Protein AF-A0A1Y3B5R1-F1 (afdb_monomer_lite)

Radius of gyration: 25.01 Å; chains: 1; bounding box: 38×50×82 Å

Foldseek 3Di:
DDPPPDDDDDDDDDPDPQRCPRVLVVCVVVVHDRPGDDQDDPRDHDDDDDDPPPGPCNVVPDPPDDPDDDDDPPPDPDDDDDDDDDDDDDDDD

pLDDT: mean 74.2, std 21.58, range [33.28, 96.25]

Structure (mmCIF, N/CA/C/O backbone):
data_AF-A0A1Y3B5R1-F1
#
_entry.id   AF-A0A1Y3B5R1-F1
#
loop_
_atom_site.group_PDB
_atom_site.id
_atom_site.type_symbol
_atom_site.label_atom_id
_atom_site.label_alt_id
_atom_site.label_comp_id
_atom_site.label_asym_id
_atom_site.label_entity_id
_atom_site.label_seq_id
_atom_site.pdbx_PDB_ins_code
_atom_site.Cartn_x
_atom_site.Cartn_y
_atom_site.Cartn_z
_atom_site.occupancy
_atom_site.B_iso_or_equiv
_atom_site.auth_seq_id
_atom_site.auth_comp_id
_atom_site.auth_asym_id
_atom_site.auth_atom_id
_atom_site.pdbx_PDB_model_num
ATOM 1 N N . MET A 1 1 ? -11.951 17.858 19.978 1.00 34.66 1 MET A N 1
ATOM 2 C CA . MET A 1 1 ? -10.487 17.671 19.959 1.00 34.66 1 MET A CA 1
ATOM 3 C C . MET A 1 1 ? -10.100 17.320 18.535 1.00 34.66 1 MET A C 1
ATOM 5 O O . MET A 1 1 ? -10.452 16.239 18.079 1.00 34.66 1 MET A O 1
ATOM 9 N N . GLU A 1 2 ? -9.484 18.259 17.817 1.00 44.09 2 GLU A N 1
ATOM 10 C CA . GLU A 1 2 ? -8.997 18.057 16.448 1.00 44.09 2 GLU A CA 1
ATOM 11 C C . GLU A 1 2 ? -7.895 16.986 16.488 1.00 44.09 2 GLU A C 1
ATOM 13 O O . GLU A 1 2 ? -6.822 17.212 17.046 1.00 44.09 2 GLU A O 1
ATOM 18 N N . THR A 1 3 ? -8.157 15.782 15.984 1.00 55.56 3 THR A N 1
ATOM 19 C CA . THR A 1 3 ? -7.087 14.800 15.768 1.00 55.56 3 THR A CA 1
ATOM 20 C C . THR A 1 3 ? -6.454 15.165 14.436 1.00 55.56 3 THR A C 1
ATOM 22 O O . THR A 1 3 ? -7.022 14.871 13.387 1.00 55.56 3 THR A O 1
ATOM 25 N N . THR A 1 4 ? -5.320 15.866 14.453 1.00 59.22 4 THR A N 1
ATOM 26 C CA . THR A 1 4 ? -4.612 16.249 13.228 1.00 59.22 4 THR A CA 1
ATOM 27 C C . THR A 1 4 ? -4.221 14.975 12.485 1.00 59.22 4 THR A C 1
ATOM 29 O O . THR A 1 4 ? -3.351 14.220 12.924 1.00 59.22 4 THR A O 1
ATOM 32 N N . ALA A 1 5 ? -4.921 14.682 11.390 1.00 67.75 5 ALA A N 1
ATOM 33 C CA . ALA A 1 5 ? -4.621 13.543 10.542 1.00 67.75 5 ALA A CA 1
ATOM 34 C C . ALA A 1 5 ? -3.270 13.800 9.866 1.00 67.75 5 ALA A C 1
ATOM 36 O O . ALA A 1 5 ? -3.183 14.516 8.872 1.00 67.75 5 ALA A O 1
ATOM 37 N N . ASN A 1 6 ? -2.199 13.257 10.444 1.00 75.50 6 ASN A N 1
ATOM 38 C CA . ASN A 1 6 ? -0.869 13.368 9.862 1.00 75.50 6 ASN A CA 1
ATOM 39 C C . ASN A 1 6 ? -0.831 12.564 8.559 1.00 75.50 6 ASN A C 1
ATOM 41 O O . ASN A 1 6 ? -1.025 11.346 8.560 1.00 75.50 6 ASN A O 1
ATOM 45 N N . ILE A 1 7 ? -0.606 13.261 7.447 1.00 82.06 7 ILE A N 1
ATOM 46 C CA . ILE A 1 7 ? -0.470 12.656 6.124 1.00 82.06 7 ILE A CA 1
ATOM 47 C C . ILE A 1 7 ? 0.996 12.272 5.939 1.00 82.06 7 ILE A C 1
ATOM 49 O O . ILE A 1 7 ? 1.878 13.127 5.980 1.00 82.06 7 ILE A O 1
ATOM 53 N N . TYR A 1 8 ? 1.249 10.984 5.716 1.00 87.06 8 TYR A N 1
ATOM 54 C CA . TYR A 1 8 ? 2.581 10.461 5.422 1.00 87.06 8 TYR A CA 1
ATOM 55 C C . TYR A 1 8 ? 2.676 10.090 3.942 1.00 87.06 8 TYR A C 1
ATOM 57 O O . TYR A 1 8 ? 1.789 9.422 3.409 1.00 87.06 8 TYR A O 1
ATOM 65 N N . LEU A 1 9 ? 3.761 10.511 3.291 1.00 87.62 9 LEU A N 1
ATOM 66 C CA . LEU A 1 9 ? 4.081 10.165 1.907 1.00 87.62 9 LEU A CA 1
ATOM 67 C C . LEU A 1 9 ? 5.269 9.205 1.894 1.00 87.62 9 LEU A C 1
ATOM 69 O O . LEU A 1 9 ? 6.298 9.473 2.513 1.00 87.62 9 LEU A O 1
ATOM 73 N N . ILE A 1 10 ? 5.121 8.094 1.178 1.00 90.75 10 ILE A N 1
ATOM 74 C CA . ILE A 1 10 ? 6.179 7.108 0.960 1.00 90.75 10 ILE A CA 1
ATOM 75 C C . ILE A 1 10 ? 6.360 6.983 -0.548 1.00 90.75 10 ILE A C 1
ATOM 77 O O . ILE A 1 10 ? 5.405 6.687 -1.264 1.00 90.75 10 ILE A O 1
ATOM 81 N N . PHE A 1 11 ? 7.584 7.199 -1.021 1.00 92.81 11 PHE A N 1
ATOM 82 C CA . PHE A 1 11 ? 7.943 7.016 -2.422 1.00 92.81 11 PHE A CA 1
ATOM 83 C C . PHE A 1 11 ? 8.634 5.669 -2.585 1.00 92.81 11 PHE A C 1
ATOM 85 O O . PHE A 1 11 ? 9.576 5.348 -1.861 1.00 92.81 11 PHE A O 1
ATOM 92 N N . ILE A 1 12 ? 8.160 4.885 -3.543 1.00 93.12 12 ILE A N 1
ATOM 93 C CA . ILE A 1 12 ? 8.714 3.577 -3.883 1.00 93.12 12 ILE A CA 1
ATOM 94 C C . ILE A 1 12 ? 9.154 3.581 -5.341 1.00 93.12 12 ILE A C 1
ATOM 96 O O . ILE A 1 12 ? 8.645 4.345 -6.160 1.00 93.12 12 ILE A O 1
ATOM 100 N N . ARG A 1 13 ? 10.129 2.734 -5.665 1.00 91.94 13 ARG A N 1
ATOM 101 C CA . ARG A 1 13 ? 10.644 2.615 -7.029 1.00 91.94 13 ARG A CA 1
ATOM 102 C C . ARG A 1 13 ? 9.592 1.971 -7.938 1.00 91.94 13 ARG A C 1
ATOM 104 O O . ARG A 1 13 ? 9.099 0.897 -7.616 1.00 91.94 13 ARG A O 1
ATOM 111 N N . MET A 1 14 ? 9.316 2.615 -9.072 1.00 92.19 14 MET A N 1
ATOM 112 C CA . MET A 1 14 ? 8.432 2.126 -10.132 1.00 92.19 14 MET A CA 1
ATOM 113 C C . MET A 1 14 ? 8.957 2.649 -11.479 1.00 92.19 14 MET A C 1
ATOM 115 O O . MET A 1 14 ? 8.870 3.845 -11.752 1.00 92.19 14 MET A O 1
ATOM 119 N N . ILE A 1 15 ? 9.588 1.787 -12.283 1.00 94.31 15 ILE A N 1
ATOM 120 C CA . ILE A 1 15 ? 10.271 2.190 -13.533 1.00 94.31 15 ILE A CA 1
ATOM 121 C C . ILE A 1 15 ? 9.288 2.306 -14.706 1.00 94.31 15 ILE A C 1
ATOM 123 O O . ILE A 1 15 ? 9.416 3.195 -15.544 1.00 94.31 15 ILE A O 1
ATOM 127 N N . HIS A 1 16 ? 8.306 1.407 -14.774 1.00 91.50 16 HIS A N 1
ATOM 128 C CA . HIS A 1 16 ? 7.266 1.390 -15.802 1.00 91.50 16 HIS A CA 1
ATOM 129 C C . HIS A 1 16 ? 5.879 1.256 -15.166 1.00 91.50 16 HIS A C 1
ATOM 131 O O . HIS A 1 16 ? 5.750 0.912 -13.993 1.00 91.50 16 HIS A O 1
ATOM 137 N N . VAL A 1 17 ? 4.820 1.496 -15.948 1.00 89.06 17 VAL A N 1
ATOM 138 C CA . VAL A 1 17 ? 3.422 1.506 -15.466 1.00 89.06 17 VAL A CA 1
ATOM 139 C C . VAL A 1 17 ? 2.982 0.196 -14.790 1.00 89.06 17 VAL A C 1
ATOM 141 O O . VAL A 1 17 ? 2.078 0.211 -13.962 1.00 89.06 17 VAL A O 1
ATOM 144 N N . HIS A 1 18 ? 3.659 -0.910 -15.106 1.00 89.75 18 HIS A N 1
ATOM 145 C CA . HIS A 1 18 ? 3.416 -2.252 -14.565 1.00 89.75 18 HIS A CA 1
ATOM 146 C C . HIS A 1 18 ? 4.500 -2.757 -13.591 1.00 89.75 18 HIS A C 1
ATOM 148 O O . HIS A 1 18 ? 4.566 -3.953 -13.315 1.00 89.75 18 HIS A O 1
ATOM 154 N N . ASP A 1 19 ? 5.385 -1.883 -13.099 1.00 93.25 19 ASP A N 1
ATOM 155 C CA . ASP A 1 19 ? 6.446 -2.258 -12.154 1.00 93.25 19 ASP A CA 1
ATOM 156 C C . ASP A 1 19 ? 5.919 -2.226 -10.716 1.00 93.25 19 ASP A C 1
ATOM 158 O O . ASP A 1 19 ? 6.078 -1.249 -9.985 1.00 93.25 19 ASP A O 1
ATOM 162 N N . TYR A 1 20 ? 5.249 -3.303 -10.313 1.00 94.19 20 TYR A N 1
ATOM 163 C CA . TYR A 1 20 ? 4.630 -3.398 -8.988 1.00 94.19 20 TYR A CA 1
ATOM 164 C C . TYR A 1 20 ? 5.489 -4.134 -7.961 1.00 94.19 20 TYR A C 1
ATOM 166 O O . TYR A 1 20 ? 5.049 -4.323 -6.831 1.00 94.19 20 TYR A O 1
ATOM 174 N N . ASN A 1 21 ? 6.710 -4.545 -8.311 1.00 94.75 21 ASN A N 1
ATOM 175 C CA . ASN A 1 21 ? 7.529 -5.405 -7.453 1.00 94.75 21 ASN A CA 1
ATOM 176 C C . ASN A 1 21 ? 7.777 -4.781 -6.076 1.00 94.75 21 ASN A C 1
ATOM 178 O O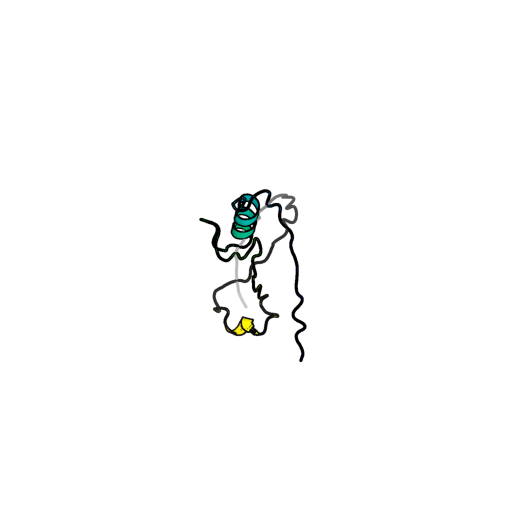 . ASN A 1 21 ? 7.596 -5.438 -5.052 1.00 94.75 21 ASN A O 1
ATOM 182 N N . ALA A 1 22 ? 8.135 -3.493 -6.047 1.00 94.81 22 ALA A N 1
ATOM 183 C CA . ALA A 1 22 ? 8.343 -2.767 -4.798 1.00 94.81 22 ALA A CA 1
ATOM 184 C C . ALA A 1 22 ? 7.043 -2.654 -3.985 1.00 94.81 22 ALA A C 1
ATOM 186 O O . ALA A 1 22 ? 7.050 -2.884 -2.777 1.00 94.81 22 ALA A O 1
ATOM 187 N N . TRP A 1 23 ? 5.921 -2.353 -4.650 1.00 95.19 23 TRP A N 1
ATOM 188 C CA . TRP A 1 23 ? 4.613 -2.262 -4.003 1.00 95.19 23 TRP A CA 1
ATOM 189 C C . TRP A 1 23 ? 4.179 -3.596 -3.389 1.00 95.19 23 TRP A C 1
ATOM 191 O O . TRP A 1 23 ? 3.757 -3.614 -2.238 1.00 95.19 23 TRP A O 1
ATOM 201 N N . LEU A 1 24 ? 4.326 -4.716 -4.103 1.00 95.94 24 LEU A N 1
ATOM 202 C CA . LEU A 1 24 ? 3.922 -6.034 -3.604 1.00 95.94 24 LEU A CA 1
ATOM 203 C C . LEU A 1 24 ? 4.717 -6.443 -2.355 1.00 95.94 24 LEU A C 1
ATOM 205 O O . LEU A 1 24 ? 4.146 -7.003 -1.424 1.00 95.94 24 LEU A O 1
ATOM 209 N N . GLN A 1 25 ? 6.008 -6.095 -2.272 1.00 96.25 25 GLN A N 1
ATOM 210 C CA . GLN A 1 25 ? 6.781 -6.311 -1.041 1.00 96.25 25 GLN A CA 1
ATOM 211 C C . GLN A 1 25 ? 6.287 -5.431 0.114 1.00 96.25 25 GLN A C 1
ATOM 213 O O . GLN A 1 25 ? 6.177 -5.906 1.244 1.00 96.25 25 GLN A O 1
ATOM 218 N N . VAL A 1 26 ? 5.942 -4.166 -0.152 1.00 93.94 26 VAL A N 1
ATOM 219 C CA . VAL A 1 26 ? 5.341 -3.281 0.860 1.00 93.94 26 VAL A CA 1
ATOM 220 C C . VAL A 1 26 ? 3.989 -3.826 1.327 1.00 93.94 26 VAL A C 1
ATOM 222 O O . VAL A 1 26 ? 3.751 -3.901 2.530 1.00 93.94 26 VAL A O 1
ATOM 225 N N . ALA A 1 27 ? 3.134 -4.265 0.403 1.00 94.31 27 ALA A N 1
ATOM 226 C CA . ALA A 1 27 ? 1.833 -4.857 0.694 1.00 94.31 27 ALA A CA 1
ATOM 227 C C . ALA A 1 27 ? 1.957 -6.107 1.579 1.00 94.31 27 ALA A C 1
ATOM 229 O O . ALA A 1 27 ? 1.268 -6.215 2.596 1.00 94.31 27 ALA A O 1
ATOM 230 N N . LYS A 1 28 ? 2.915 -6.984 1.261 1.00 94.50 28 LYS A N 1
ATOM 231 C CA . LYS A 1 28 ? 3.239 -8.169 2.060 1.00 94.50 28 LYS A CA 1
ATOM 232 C C . LYS A 1 28 ? 3.672 -7.811 3.484 1.00 94.50 28 LYS A C 1
ATOM 234 O O . LYS A 1 28 ? 3.186 -8.410 4.441 1.00 94.50 28 LYS A O 1
ATOM 239 N N . CYS A 1 29 ? 4.544 -6.813 3.640 1.00 92.44 29 CYS A N 1
ATOM 240 C CA . CYS A 1 29 ? 4.990 -6.331 4.953 1.00 92.44 29 CYS A CA 1
ATOM 241 C C . CYS A 1 29 ? 3.868 -5.666 5.765 1.00 92.44 29 CYS A C 1
ATOM 243 O O . CYS A 1 29 ? 3.867 -5.741 6.991 1.00 92.44 29 CYS A O 1
ATOM 245 N N . LEU A 1 30 ? 2.917 -5.013 5.095 1.00 90.69 30 LEU A N 1
ATOM 246 C CA . LEU A 1 30 ? 1.746 -4.399 5.724 1.00 90.69 30 LEU A CA 1
ATOM 247 C C . LEU A 1 30 ? 0.611 -5.400 5.988 1.00 90.69 30 LEU A C 1
ATOM 249 O O . LEU A 1 30 ? -0.407 -5.008 6.557 1.00 90.69 30 LEU A O 1
ATOM 253 N N . HIS A 1 31 ? 0.781 -6.667 5.595 1.00 90.00 31 HIS A N 1
ATOM 254 C CA . HIS A 1 31 ? -0.237 -7.715 5.678 1.00 90.00 31 HIS A CA 1
ATOM 255 C C . HIS A 1 31 ? -1.563 -7.326 5.002 1.00 90.00 31 HIS A C 1
ATOM 257 O O . HIS A 1 31 ? -2.648 -7.598 5.516 1.00 90.00 31 HIS A O 1
ATOM 263 N N . ILE A 1 32 ? -1.466 -6.682 3.838 1.00 92.25 32 ILE A N 1
ATOM 264 C CA . ILE A 1 32 ? -2.595 -6.403 2.943 1.00 92.25 32 ILE A CA 1
ATOM 265 C C . ILE A 1 32 ? -2.473 -7.255 1.672 1.00 92.25 32 ILE A C 1
ATOM 267 O O . ILE A 1 32 ? -1.526 -8.017 1.517 1.00 92.25 32 ILE A O 1
ATOM 271 N N . TRP A 1 33 ? -3.435 -7.129 0.758 1.00 94.00 33 TRP A N 1
ATOM 272 C CA . TRP A 1 33 ? -3.471 -7.896 -0.490 1.00 94.00 33 TRP A CA 1
ATOM 273 C C . TRP A 1 33 ? -2.189 -7.748 -1.332 1.00 94.00 33 TRP A C 1
ATOM 275 O O . TRP A 1 33 ? -1.872 -6.644 -1.781 1.00 94.00 33 TRP A O 1
ATOM 285 N N . ASP A 1 34 ? -1.498 -8.864 -1.585 1.00 95.50 34 ASP A N 1
ATOM 286 C CA . ASP A 1 34 ? -0.185 -8.926 -2.243 1.00 95.50 34 ASP A CA 1
ATOM 287 C C . ASP A 1 34 ? -0.089 -9.943 -3.406 1.00 95.50 34 ASP A C 1
ATOM 289 O O . ASP A 1 34 ? 0.996 -10.142 -3.949 1.00 95.50 34 ASP A O 1
ATOM 293 N N . LEU A 1 35 ? -1.198 -10.565 -3.833 1.00 95.56 35 LEU A N 1
ATOM 294 C CA . LEU A 1 35 ? -1.205 -11.521 -4.959 1.00 95.56 35 LEU A CA 1
ATOM 295 C C . LEU A 1 35 ? -1.039 -10.845 -6.330 1.00 95.56 35 LEU A C 1
ATOM 297 O O . LEU A 1 35 ? -0.395 -11.384 -7.227 1.00 95.56 35 LEU A O 1
ATOM 301 N N . ASP A 1 36 ? -1.633 -9.667 -6.493 1.00 93.31 36 ASP A N 1
ATOM 302 C CA . ASP A 1 36 ? -1.569 -8.828 -7.688 1.00 93.31 36 ASP A CA 1
ATOM 303 C C . ASP A 1 36 ? -1.757 -7.354 -7.299 1.00 93.31 36 ASP A C 1
ATOM 305 O O . ASP A 1 36 ? -2.267 -7.030 -6.223 1.00 93.31 36 ASP A O 1
ATOM 309 N N . ALA A 1 37 ? -1.327 -6.434 -8.164 1.00 92.81 37 ALA A N 1
ATOM 310 C CA . ALA A 1 37 ? -1.419 -5.008 -7.879 1.00 92.81 37 ALA A CA 1
ATOM 311 C C . ALA A 1 37 ? -2.870 -4.514 -7.960 1.00 92.81 37 ALA A C 1
ATOM 313 O O . ALA A 1 37 ? -3.493 -4.539 -9.020 1.00 92.81 37 ALA A O 1
ATOM 314 N N . ARG A 1 38 ? -3.396 -4.005 -6.839 1.00 93.00 38 ARG A N 1
ATOM 315 C CA . ARG A 1 38 ? -4.760 -3.466 -6.725 1.00 93.00 38 ARG A CA 1
ATOM 316 C C . ARG A 1 38 ? -4.781 -2.127 -6.001 1.00 93.00 38 ARG A C 1
ATOM 318 O O . ARG A 1 38 ? -3.844 -1.792 -5.281 1.00 93.00 38 ARG A O 1
ATOM 325 N N . GLY A 1 39 ? -5.867 -1.375 -6.192 1.00 90.81 39 GLY A N 1
ATOM 326 C CA . GLY A 1 39 ? -6.132 -0.138 -5.450 1.00 90.81 39 GLY A CA 1
ATOM 327 C C . GLY A 1 39 ? -5.200 1.029 -5.787 1.00 90.81 39 GLY A C 1
ATOM 328 O O . GLY A 1 39 ? -5.025 1.911 -4.948 1.00 90.81 39 GLY A O 1
ATOM 329 N N . TYR A 1 40 ? -4.603 1.034 -6.983 1.00 92.81 40 TYR A N 1
ATOM 330 C CA . TYR A 1 40 ? -3.738 2.114 -7.453 1.00 92.81 40 TYR A CA 1
ATOM 331 C C . TYR A 1 40 ? -4.427 3.013 -8.467 1.00 92.81 40 TYR A C 1
ATOM 333 O O . TYR A 1 40 ? -5.267 2.571 -9.249 1.00 92.81 40 TYR A O 1
ATOM 341 N N . HIS A 1 41 ? -4.021 4.278 -8.485 1.00 94.19 41 HIS A N 1
ATOM 342 C CA . HIS A 1 41 ? -4.458 5.261 -9.467 1.00 94.19 41 HIS A CA 1
ATOM 343 C C . HIS A 1 41 ? -3.254 6.102 -9.893 1.00 94.19 41 HIS A C 1
ATOM 345 O O . HIS A 1 41 ? -2.632 6.746 -9.051 1.00 94.19 41 HIS A O 1
ATOM 351 N N . HIS A 1 42 ? -2.883 6.045 -11.178 1.00 92.31 42 HIS A N 1
ATOM 352 C CA . HIS A 1 42 ? -1.689 6.707 -11.732 1.00 92.31 42 HIS A CA 1
ATOM 353 C C . HIS A 1 42 ? -0.403 6.513 -10.893 1.00 92.31 42 HIS A C 1
ATOM 355 O O . HIS A 1 42 ? 0.352 7.454 -10.675 1.00 92.31 42 HIS A O 1
ATOM 361 N N . GLY A 1 43 ? -0.159 5.292 -10.398 1.00 90.38 43 GLY A N 1
ATOM 362 C CA . GLY A 1 43 ? 1.030 4.964 -9.593 1.00 90.38 43 GLY A CA 1
ATOM 363 C C . GLY A 1 43 ? 0.956 5.370 -8.114 1.00 90.38 43 GLY A C 1
ATOM 364 O O . GLY A 1 43 ? 1.953 5.265 -7.407 1.00 90.38 43 GLY A O 1
ATOM 365 N N . MET A 1 44 ? -0.208 5.814 -7.628 1.00 92.50 44 MET A N 1
ATOM 366 C CA . MET A 1 44 ? -0.430 6.160 -6.222 1.00 92.50 44 MET A CA 1
ATOM 367 C C . MET A 1 44 ? -1.368 5.162 -5.534 1.00 92.50 44 MET A C 1
ATOM 369 O O . MET A 1 44 ? -2.429 4.833 -6.064 1.00 92.50 44 MET A O 1
ATOM 373 N N . TRP A 1 45 ? -1.015 4.775 -4.306 1.00 93.25 45 TRP A N 1
ATOM 374 C CA . TRP A 1 45 ? -1.861 4.020 -3.379 1.00 93.25 45 TRP A CA 1
ATOM 375 C C . TRP A 1 45 ? -2.225 4.886 -2.173 1.00 93.25 45 TRP A C 1
ATOM 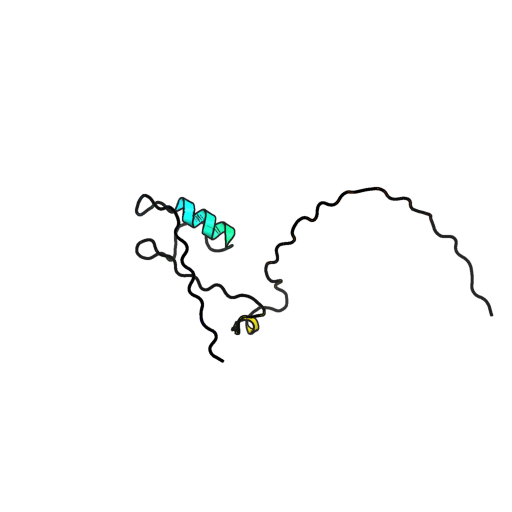377 O O . TRP A 1 45 ? -1.389 5.630 -1.659 1.00 93.25 45 TRP A O 1
ATOM 387 N N . ARG A 1 46 ? -3.472 4.786 -1.700 1.00 92.00 46 ARG A N 1
ATOM 388 C CA . ARG A 1 46 ? -3.969 5.521 -0.525 1.00 92.00 46 ARG A CA 1
ATOM 389 C C . ARG A 1 46 ? -4.401 4.520 0.536 1.00 92.00 46 ARG A C 1
ATOM 391 O O . ARG A 1 46 ? -5.266 3.690 0.274 1.00 92.00 46 ARG A O 1
ATOM 398 N N . LEU A 1 47 ? -3.805 4.605 1.723 1.00 89.12 47 LEU A N 1
ATOM 399 C CA . LEU A 1 47 ? -4.095 3.706 2.836 1.00 89.12 47 LEU A CA 1
ATOM 400 C C . LEU A 1 47 ? -4.503 4.501 4.069 1.00 89.12 47 LEU A C 1
ATOM 402 O O . LEU A 1 47 ? -3.909 5.532 4.379 1.00 89.12 47 LEU A O 1
ATOM 406 N N . HIS A 1 48 ? -5.477 3.972 4.802 1.00 83.38 48 HIS A N 1
ATOM 407 C CA . HIS A 1 48 ? -5.753 4.406 6.163 1.00 83.38 48 HIS A CA 1
ATOM 408 C C . HIS A 1 48 ? -5.087 3.433 7.130 1.00 83.38 48 HIS A C 1
ATOM 410 O O . HIS A 1 48 ? -5.391 2.242 7.130 1.00 83.38 48 HIS A O 1
ATOM 416 N N . TYR A 1 49 ? -4.174 3.947 7.950 1.00 75.12 49 TYR A N 1
ATOM 417 C CA . TYR A 1 49 ? -3.504 3.169 8.983 1.00 75.12 49 TYR A CA 1
ATOM 418 C C . TYR A 1 49 ? -3.993 3.617 10.359 1.00 75.12 49 TYR A C 1
ATOM 420 O O . TYR A 1 49 ? -3.659 4.707 10.829 1.00 75.12 49 TYR A O 1
ATOM 428 N N . TYR A 1 50 ? -4.797 2.777 11.008 1.00 72.69 50 TYR A N 1
ATOM 429 C CA . TYR A 1 50 ? -5.340 3.051 12.336 1.00 72.69 50 TYR A CA 1
ATOM 430 C C . TYR A 1 50 ? -4.482 2.380 13.411 1.00 72.69 50 TYR A C 1
ATOM 432 O O . TYR A 1 50 ? -4.260 1.172 13.387 1.00 72.69 50 TYR A O 1
ATOM 440 N N . ARG A 1 51 ? -4.003 3.165 14.382 1.00 68.94 51 ARG A N 1
ATOM 441 C CA . ARG A 1 51 ? -3.243 2.662 15.536 1.00 68.94 51 ARG A CA 1
ATOM 442 C C . ARG A 1 51 ? -4.166 2.445 16.729 1.00 68.94 51 ARG A C 1
ATOM 444 O O . ARG A 1 51 ? -4.797 3.390 17.184 1.00 68.94 51 ARG A O 1
ATOM 451 N N . VAL A 1 52 ? -4.192 1.238 17.280 1.00 71.62 52 VAL A N 1
ATOM 452 C CA . VAL A 1 52 ? -4.884 0.927 18.543 1.00 71.62 52 VAL A CA 1
ATOM 453 C C . VAL A 1 52 ? -3.906 1.091 19.716 1.00 71.62 52 VAL A C 1
ATOM 455 O O . VAL A 1 52 ? -2.756 0.678 19.568 1.00 71.62 52 VAL A O 1
ATOM 458 N N . PRO A 1 53 ? -4.310 1.645 20.880 1.00 79.31 53 PRO A N 1
ATOM 459 C CA . PRO A 1 53 ? -5.653 2.124 21.247 1.00 79.31 53 PRO A CA 1
ATOM 460 C C . PRO A 1 53 ? -5.908 3.604 20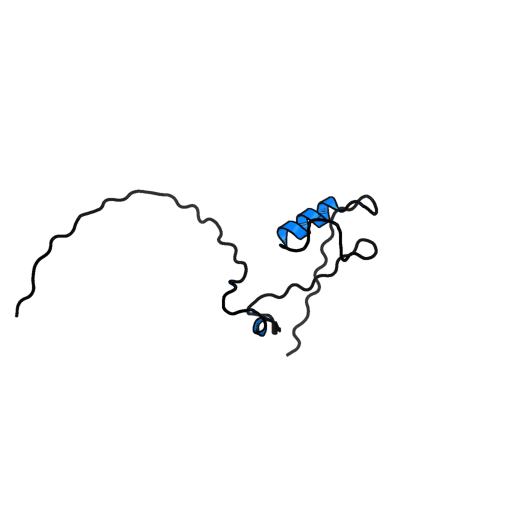.926 1.00 79.31 53 PRO A C 1
ATOM 462 O O . PRO A 1 53 ? -6.987 4.111 21.205 1.00 79.31 53 PRO A O 1
ATOM 465 N N . TYR A 1 54 ? -4.921 4.309 20.371 1.00 77.56 54 TYR A N 1
ATOM 466 C CA . TYR A 1 54 ? -4.981 5.762 20.188 1.00 77.56 54 TYR A CA 1
ATOM 467 C C . TYR A 1 54 ? -6.105 6.217 19.244 1.00 77.56 54 TYR A C 1
ATOM 469 O O . TYR A 1 54 ? -6.717 7.261 19.444 1.00 77.56 54 TYR A O 1
ATOM 477 N N . SER A 1 55 ? -6.377 5.444 18.195 1.00 76.81 55 SER A N 1
ATOM 478 C CA . SER A 1 55 ? -7.373 5.798 17.192 1.00 76.81 55 SER A CA 1
ATOM 479 C C . SER A 1 55 ? -8.790 5.725 17.774 1.00 76.81 55 SER A C 1
ATOM 481 O O . SER A 1 55 ? -9.108 4.726 18.422 1.00 76.81 55 SER A O 1
ATOM 483 N N . PRO A 1 56 ? -9.688 6.684 17.476 1.00 77.75 56 PRO A N 1
ATOM 484 C CA . PRO A 1 56 ? -11.098 6.591 17.870 1.00 77.75 56 PRO A CA 1
ATOM 485 C C . PRO A 1 56 ? -11.797 5.362 17.265 1.00 77.75 56 PRO A C 1
ATOM 487 O O . PRO A 1 56 ? -12.761 4.859 17.829 1.00 77.75 56 PRO A O 1
ATOM 490 N N . TYR A 1 57 ? -11.265 4.812 16.169 1.00 75.31 57 TYR A N 1
ATOM 491 C CA . TYR A 1 57 ? -11.745 3.574 15.550 1.00 75.31 57 TYR A CA 1
ATOM 492 C C . TYR A 1 57 ? -11.329 2.305 16.310 1.00 75.31 57 TYR A C 1
ATOM 494 O O . TYR A 1 57 ? -11.760 1.211 15.954 1.00 75.31 57 TYR A O 1
ATOM 502 N N . SER A 1 58 ? -10.537 2.426 17.382 1.00 79.88 58 SER A N 1
ATOM 503 C CA . SER A 1 58 ? -10.153 1.293 18.237 1.00 79.88 58 SER A CA 1
ATOM 504 C C . SER A 1 58 ? -11.359 0.590 18.866 1.00 79.88 58 SER A C 1
ATOM 506 O O . SER A 1 58 ? -11.244 -0.578 19.225 1.00 79.88 58 SER A O 1
ATOM 508 N N . VAL A 1 59 ? -12.516 1.260 18.946 1.00 82.50 59 VAL A N 1
ATOM 509 C CA . VAL A 1 59 ? -13.795 0.668 19.377 1.00 82.50 59 VAL A CA 1
ATOM 510 C C . VAL A 1 59 ? -14.269 -0.470 18.468 1.00 82.50 59 VAL A C 1
ATOM 512 O O . VAL A 1 59 ? -14.966 -1.366 18.930 1.00 82.50 59 VAL A O 1
ATOM 515 N N . PHE A 1 60 ? -13.867 -0.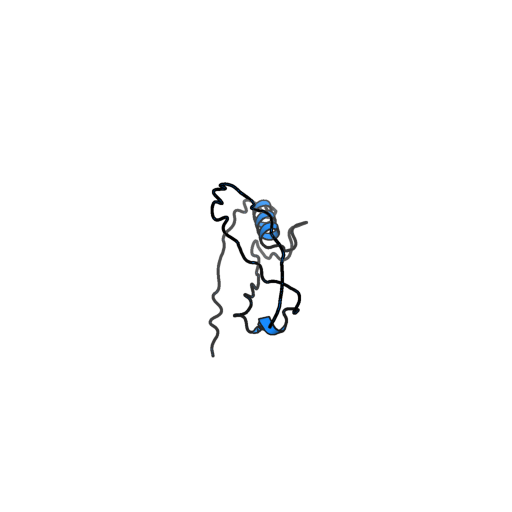472 17.194 1.00 80.88 60 PHE A N 1
ATOM 516 C CA . PHE A 1 60 ? -14.217 -1.522 16.234 1.00 80.88 60 PHE A CA 1
ATOM 517 C C . PHE A 1 60 ? -13.241 -2.703 16.259 1.00 80.88 60 PHE A C 1
ATOM 519 O O . PHE A 1 60 ? -13.432 -3.679 15.534 1.00 80.88 60 PHE A O 1
ATOM 526 N N . LYS A 1 61 ? -12.183 -2.636 17.077 1.00 82.38 61 LYS A N 1
ATOM 527 C CA . LYS A 1 61 ? -11.221 -3.726 17.216 1.00 82.38 61 LYS A CA 1
ATOM 528 C C . LYS A 1 61 ? -11.859 -4.877 18.010 1.00 82.38 61 LYS A C 1
ATOM 530 O O . LYS A 1 61 ? -12.224 -4.667 19.168 1.00 82.38 61 LYS A O 1
ATOM 535 N N . PRO A 1 62 ? -11.928 -6.107 17.469 1.00 83.19 62 PRO A N 1
ATOM 536 C CA . PRO A 1 62 ? -12.427 -7.248 18.226 1.00 83.19 62 PRO A CA 1
ATOM 537 C C . PRO A 1 62 ? -11.573 -7.513 19.482 1.00 83.19 62 PRO A C 1
ATOM 539 O O . PRO A 1 62 ? -10.347 -7.348 19.436 1.00 83.19 62 PRO A O 1
ATOM 542 N N . PRO A 1 63 ? -12.178 -7.971 20.596 1.00 83.12 63 PRO A N 1
ATOM 543 C CA . PRO A 1 63 ? -11.482 -8.120 21.877 1.00 83.12 63 PRO A CA 1
ATOM 544 C C . PRO A 1 63 ? -10.346 -9.155 21.849 1.00 83.12 63 PRO A C 1
ATOM 546 O O . PRO A 1 63 ? -9.385 -9.027 22.598 1.00 83.12 63 PRO A O 1
ATOM 549 N N . HIS A 1 64 ? -10.420 -10.149 20.961 1.00 86.50 64 HIS A N 1
ATOM 550 C CA . HIS A 1 64 ? -9.448 -11.242 20.856 1.00 86.50 64 HIS A CA 1
ATOM 551 C C . HIS A 1 64 ? -8.247 -10.936 19.942 1.00 86.50 64 HIS A C 1
ATOM 553 O O . HIS A 1 64 ? -7.311 -11.729 19.880 1.00 86.50 64 HIS A O 1
ATOM 559 N N . VAL A 1 65 ? -8.245 -9.811 19.220 1.00 79.56 65 VAL A N 1
ATOM 560 C CA . VAL A 1 65 ? -7.144 -9.456 18.311 1.00 79.56 65 VAL A CA 1
ATOM 561 C C . VAL A 1 65 ? -6.078 -8.683 19.083 1.00 79.56 65 VAL A C 1
ATOM 563 O O . VAL A 1 65 ? -6.353 -7.630 19.657 1.00 79.56 65 VAL A O 1
ATOM 566 N N . VAL A 1 66 ? -4.837 -9.160 19.097 1.00 81.38 66 VAL A N 1
ATOM 567 C CA . VAL A 1 66 ? -3.716 -8.421 19.699 1.00 81.38 66 VAL A CA 1
ATOM 568 C C . VAL A 1 66 ? -3.143 -7.458 18.651 1.00 81.38 66 VAL A C 1
ATOM 570 O O . VAL A 1 66 ? -2.885 -7.888 17.528 1.00 81.38 66 VAL A O 1
ATOM 573 N N . PRO A 1 67 ? -2.965 -6.156 18.956 1.00 79.12 67 PRO A N 1
ATOM 574 C CA . PRO A 1 67 ? -2.321 -5.232 18.028 1.00 79.12 67 PRO A CA 1
ATOM 575 C C . PRO A 1 67 ? -0.881 -5.668 17.754 1.00 79.12 67 PRO A C 1
ATOM 577 O O . PRO A 1 67 ? -0.194 -6.130 18.664 1.00 79.12 67 PRO A O 1
ATOM 580 N N . LEU A 1 68 ? -0.419 -5.484 16.517 1.00 78.25 68 LEU A N 1
ATOM 581 C CA . LEU A 1 68 ? 0.948 -5.819 16.134 1.00 78.25 68 LEU A CA 1
ATOM 582 C C . LEU A 1 68 ? 1.949 -5.066 17.025 1.00 78.25 68 LEU A C 1
ATOM 584 O O . LEU A 1 68 ? 1.959 -3.833 17.058 1.00 78.25 68 LEU A O 1
ATOM 588 N N . SER A 1 69 ? 2.794 -5.813 17.730 1.00 75.50 69 SER A N 1
ATOM 589 C CA . SER A 1 69 ? 3.899 -5.288 18.525 1.00 75.50 69 SER A CA 1
ATOM 590 C C . SER A 1 69 ? 5.202 -5.942 18.078 1.00 75.50 69 SER A C 1
ATOM 592 O O . SER A 1 69 ? 5.257 -7.137 17.788 1.00 75.50 69 SER A O 1
ATOM 594 N N . PHE A 1 70 ? 6.267 -5.149 18.001 1.00 76.94 70 PHE A N 1
ATOM 595 C CA . PHE A 1 70 ? 7.603 -5.679 17.766 1.00 76.94 70 PHE A CA 1
ATOM 596 C C . PHE A 1 70 ? 8.252 -5.948 19.121 1.00 76.94 70 PHE A C 1
ATOM 598 O O . PHE A 1 70 ? 8.498 -5.018 19.887 1.00 76.94 70 PHE A O 1
ATOM 605 N N . VAL A 1 71 ? 8.543 -7.215 19.413 1.00 72.69 71 VAL A N 1
ATOM 606 C CA . VAL A 1 71 ? 9.480 -7.567 20.483 1.00 72.69 71 VAL A CA 1
ATOM 607 C C . VAL A 1 71 ? 10.871 -7.459 19.873 1.00 72.69 71 VAL A C 1
ATOM 609 O O . VAL A 1 71 ? 11.231 -8.249 18.998 1.00 72.69 71 VAL A O 1
ATOM 612 N N . SER A 1 72 ? 11.658 -6.466 20.289 1.00 58.34 72 SER A N 1
ATOM 613 C CA . SER A 1 72 ? 13.089 -6.501 20.002 1.00 58.34 72 SER A CA 1
ATOM 614 C C . SER A 1 72 ? 13.650 -7.763 20.658 1.00 58.34 72 SER A C 1
ATOM 616 O O . SER A 1 72 ? 13.398 -8.018 21.835 1.00 58.34 72 SER A O 1
ATOM 618 N N . LYS A 1 73 ? 14.381 -8.595 19.905 1.00 51.06 73 LYS A N 1
ATOM 619 C CA . LYS A 1 73 ? 15.183 -9.658 20.521 1.00 51.06 73 LYS A CA 1
ATOM 620 C C . LYS A 1 73 ? 16.212 -8.969 21.412 1.00 51.06 73 LYS A C 1
ATOM 622 O O . LYS A 1 73 ? 17.256 -8.540 20.926 1.00 51.06 73 LYS A O 1
ATOM 627 N N . SER A 1 74 ? 15.923 -8.847 22.704 1.00 54.47 74 SER A N 1
ATOM 628 C CA . SER A 1 74 ? 16.980 -8.699 23.688 1.00 54.47 74 SER A CA 1
ATOM 629 C C . SER A 1 74 ? 17.825 -9.964 23.578 1.00 54.47 74 SER A C 1
ATOM 631 O O . SER A 1 74 ? 17.320 -11.086 23.603 1.00 54.47 74 SER A O 1
ATOM 633 N N . SER A 1 75 ? 19.113 -9.784 23.324 1.00 48.72 75 SER A N 1
ATOM 634 C CA . SER A 1 75 ? 20.099 -10.854 23.287 1.00 48.72 75 SER A CA 1
ATOM 635 C C . SER A 1 75 ? 20.024 -11.664 24.584 1.00 48.72 75 SER A C 1
ATOM 637 O O . SER A 1 75 ? 20.520 -11.234 25.623 1.00 48.72 75 SER A O 1
ATOM 639 N N . SER A 1 76 ? 19.387 -12.831 24.533 1.00 46.91 76 SER A N 1
ATOM 640 C CA . SER A 1 76 ? 19.379 -13.801 25.618 1.00 46.91 76 SER A CA 1
ATOM 641 C C . SER A 1 76 ? 20.747 -14.478 25.680 1.00 46.91 76 SER A C 1
ATOM 643 O O . SER A 1 76 ? 20.985 -15.479 25.002 1.00 46.91 76 SER A O 1
ATOM 645 N N . SER A 1 77 ? 21.659 -13.931 26.483 1.00 42.22 77 SER A N 1
ATOM 646 C CA . SER A 1 77 ? 22.798 -14.691 26.988 1.00 42.22 77 SER A CA 1
ATOM 647 C C . SER A 1 77 ? 22.272 -15.719 27.989 1.00 42.22 77 SER A C 1
ATOM 649 O O . SER A 1 77 ? 21.891 -15.390 29.111 1.00 42.22 77 SER A O 1
ATOM 651 N N . SER A 1 78 ? 22.206 -16.967 27.548 1.00 43.28 78 SER A N 1
ATOM 652 C CA . SER A 1 78 ? 21.981 -18.138 28.383 1.00 43.28 78 SER A CA 1
ATOM 653 C C . SER A 1 78 ? 23.162 -18.372 29.330 1.00 43.28 78 SER A C 1
ATOM 655 O O . SER A 1 78 ? 24.290 -18.508 28.857 1.00 43.28 78 SER A O 1
ATOM 657 N N . SER A 1 79 ? 22.898 -18.560 30.623 1.00 36.88 79 SER A N 1
ATOM 658 C CA . SER A 1 79 ? 23.705 -19.456 31.461 1.00 36.88 79 SER A CA 1
ATOM 659 C C . SER A 1 79 ? 22.909 -20.019 32.651 1.00 36.88 79 SER A C 1
ATOM 661 O O . SER A 1 79 ? 22.725 -19.396 33.687 1.00 36.88 79 SER A O 1
ATOM 663 N N . THR A 1 80 ? 22.479 -21.265 32.440 1.00 33.62 80 THR A N 1
ATOM 664 C CA . THR A 1 80 ? 22.668 -22.419 33.338 1.00 33.62 80 THR A CA 1
ATOM 665 C C . THR A 1 80 ? 21.832 -22.549 34.618 1.00 33.62 80 THR A C 1
ATOM 667 O O . THR A 1 80 ? 22.163 -22.065 35.694 1.00 33.62 80 THR A O 1
ATOM 670 N N . THR A 1 81 ? 20.822 -23.409 34.484 1.00 36.41 81 THR A N 1
ATOM 671 C CA . THR A 1 81 ? 20.202 -24.299 35.475 1.00 36.41 81 THR A CA 1
ATOM 672 C C . THR A 1 81 ? 21.164 -24.881 36.520 1.00 36.41 81 THR A C 1
ATOM 674 O O . THR A 1 81 ? 22.127 -25.549 36.151 1.00 36.41 81 THR A O 1
ATOM 677 N N . LYS A 1 82 ? 20.791 -24.825 37.807 1.00 37.41 82 LYS A N 1
ATOM 678 C CA . LYS A 1 82 ? 20.864 -25.998 38.701 1.00 37.41 82 LYS A CA 1
ATOM 679 C C . LYS A 1 82 ? 19.637 -26.051 39.607 1.00 37.41 82 LYS A C 1
ATOM 681 O O . LYS A 1 82 ? 19.476 -25.255 40.524 1.00 37.41 82 LYS A O 1
ATOM 686 N N . SER A 1 83 ? 18.787 -27.026 39.309 1.00 36.34 83 SER A N 1
ATOM 687 C CA . SER A 1 83 ? 17.719 -27.536 40.157 1.00 36.34 83 SER A CA 1
ATOM 688 C C . SER A 1 83 ? 18.274 -28.041 41.490 1.00 36.34 83 SER A C 1
ATOM 690 O O . SER A 1 83 ? 19.227 -28.819 41.498 1.00 36.34 83 SER A O 1
ATOM 692 N N . ILE A 1 84 ? 17.632 -27.678 42.601 1.00 41.25 84 ILE A N 1
ATOM 693 C CA . ILE A 1 84 ? 17.673 -28.458 43.842 1.00 41.25 84 ILE A CA 1
ATOM 694 C C . ILE A 1 84 ? 16.220 -28.810 44.187 1.00 41.25 84 ILE A C 1
ATOM 696 O O . ILE A 1 84 ? 15.349 -27.948 44.272 1.00 41.25 84 ILE A O 1
ATOM 700 N N . VAL A 1 85 ? 15.983 -30.118 44.248 1.00 41.09 85 VAL A N 1
ATOM 701 C CA . VAL A 1 85 ? 14.721 -30.856 44.435 1.00 41.09 85 VAL A CA 1
ATOM 702 C C . VAL A 1 85 ? 14.172 -30.666 45.871 1.00 41.09 85 VAL A C 1
ATOM 704 O O . VAL A 1 85 ? 14.956 -30.347 46.764 1.00 41.09 85 VAL A O 1
ATOM 707 N N . PRO A 1 86 ? 12.851 -30.825 46.120 1.00 41.84 86 PRO A N 1
ATOM 708 C CA . PRO A 1 86 ? 12.186 -30.355 47.333 1.00 41.84 86 PRO A CA 1
ATOM 709 C C . PRO A 1 86 ? 12.174 -31.407 48.453 1.00 41.84 86 PRO A C 1
ATOM 711 O O . PRO A 1 86 ? 11.925 -32.586 48.202 1.00 41.84 86 PRO A O 1
ATOM 714 N N . THR A 1 87 ? 12.327 -30.965 49.703 1.00 36.12 87 THR A N 1
ATOM 715 C CA . THR A 1 87 ? 12.099 -31.798 50.896 1.00 36.12 87 THR A CA 1
ATOM 716 C C . THR A 1 87 ? 10.792 -31.371 51.566 1.00 36.12 87 THR A C 1
ATOM 718 O O . THR A 1 87 ? 10.655 -30.237 52.018 1.00 36.12 87 THR A O 1
ATOM 721 N N . LYS A 1 88 ? 9.809 -32.279 51.587 1.00 37.66 88 LYS A N 1
ATOM 722 C CA . LYS A 1 88 ? 8.552 -32.172 52.350 1.00 37.66 88 LYS A CA 1
ATOM 723 C C . LYS A 1 88 ? 8.793 -32.328 53.857 1.00 37.66 88 LYS A C 1
ATOM 725 O O . LYS A 1 88 ? 9.676 -33.089 54.230 1.00 37.66 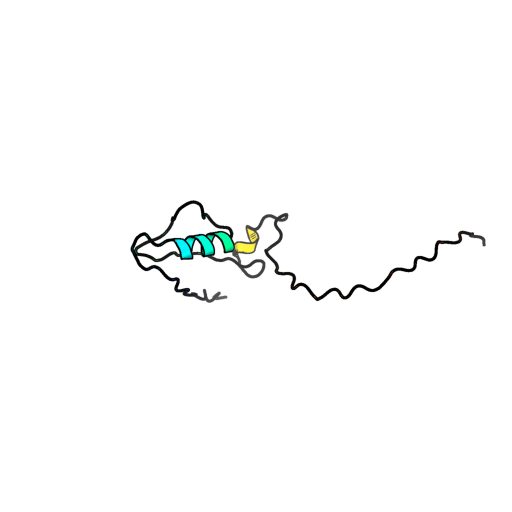88 LYS A O 1
ATOM 730 N N . GLN A 1 89 ? 7.865 -31.747 54.633 1.00 33.28 89 GLN A N 1
ATOM 731 C CA . GLN A 1 89 ? 7.323 -32.100 55.973 1.00 33.28 89 GLN A CA 1
ATOM 732 C C . GLN A 1 89 ? 7.278 -30.833 56.847 1.00 33.28 89 GLN A C 1
ATOM 734 O O . GLN A 1 89 ? 8.203 -30.040 56.789 1.00 33.28 89 GLN A O 1
ATOM 739 N N . SER A 1 90 ? 6.300 -30.536 57.700 1.00 34.78 90 SER A N 1
ATOM 740 C CA . SER A 1 90 ? 4.950 -31.020 58.019 1.00 34.78 90 SER A CA 1
ATOM 741 C C . SER A 1 90 ? 4.378 -29.962 58.984 1.00 34.78 90 SER A C 1
ATOM 743 O O . SER A 1 90 ? 5.138 -29.364 59.742 1.00 34.78 90 SER A O 1
ATOM 745 N N . GLN A 1 91 ? 3.066 -29.722 58.971 1.00 35.84 91 GLN A N 1
ATOM 746 C CA . GLN A 1 91 ? 2.360 -28.968 60.019 1.00 35.84 9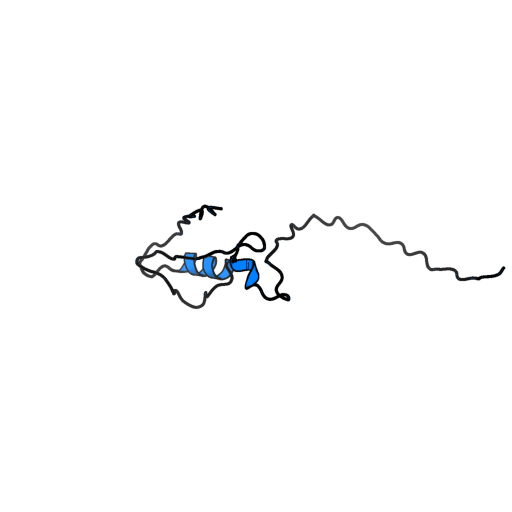1 GLN A CA 1
ATOM 747 C C . GLN A 1 91 ? 2.560 -29.624 61.397 1.00 35.84 91 GLN A C 1
ATOM 749 O O . GLN A 1 91 ? 2.649 -30.850 61.438 1.00 35.84 91 GLN A O 1
ATOM 754 N N . THR A 1 92 ? 2.543 -28.831 62.480 1.00 34.47 92 THR A N 1
ATOM 755 C CA . THR A 1 92 ? 1.586 -28.951 63.609 1.00 34.47 92 THR A CA 1
ATOM 756 C C . THR A 1 92 ? 1.815 -27.871 64.675 1.00 34.47 92 THR A C 1
ATOM 758 O O . THR A 1 92 ? 2.945 -27.711 65.126 1.00 34.47 92 THR A O 1
ATOM 761 N N . ASN A 1 93 ? 0.687 -27.269 65.079 1.00 35.56 93 ASN A N 1
ATOM 762 C CA . ASN A 1 93 ? 0.312 -26.615 66.346 1.00 35.56 93 ASN A CA 1
ATOM 763 C C . ASN A 1 93 ? 1.100 -25.406 66.858 1.00 35.56 93 ASN A C 1
ATOM 765 O O . ASN A 1 93 ? 2.212 -25.582 67.393 1.00 35.56 93 ASN A O 1
#

Sequence (93 aa):
METTANIYLIFIRMIHVHDYNAWLQVAKCLHIWDLDARGYHHGMWRLHYYRVPYSPYSVFKPPHVVPLSFVSKSSSSSSTTKSIVPTKQSQTN

Secondary structure (DSSP, 8-state):
--------------SSTT--HHHHHHHHHTTS--SS--SEETTEE----PPTTTSGGGGGS-TTPPPP-------------------------

InterPro domains:
  IPR052463 O-linked-mannose beta-1,2-N-acetylglucosaminyltransferase [PTHR46396] (2-73)

Organism: Euroglyphus maynei (NCBI:txid6958)